Protein AF-A0A2V9TT40-F1 (afdb_monomer)

Mean predicted aligned error: 15.8 Å

Secondary structure (DSSP, 8-state):
-------------------HHHHHHHHHHHHHIIIIIHHHHHHHHHHTTS-HHHHHHHHHHHHHHHHHHHHHS-TT--SSHHHHHHHHHHHHHHHHHHHHHHHHHHHHHHHHHHH-HHHHHSTT-------------PPPP-PPP-----

pLDDT: mean 71.97, std 19.35, range [32.91, 97.12]

Solvent-accessible surface area (backbone atoms only — not comparable to full-atom values): 9417 Å² total; per-residue (Å²): 141,82,86,79,78,82,72,77,74,78,74,71,75,79,79,72,80,65,54,73,71,52,48,53,52,51,53,52,51,51,53,48,39,62,72,56,49,47,58,51,38,51,48,50,16,57,75,54,72,60,34,59,70,43,40,49,49,40,41,54,56,51,48,54,51,49,54,53,52,56,70,66,55,63,90,84,71,78,82,57,69,65,67,54,47,51,53,52,48,53,48,51,54,52,50,50,52,40,52,53,45,51,50,49,41,51,54,52,49,52,53,50,42,72,76,35,59,63,66,71,63,53,82,76,61,73,80,77,77,79,78,78,77,88,72,76,82,78,77,86,76,90,79,81,90,82,81,89,79,134

Sequence (150 aa):
MNLQQQGGRLHRVTFWRGDKAQKAKMTAALRRNLQFAVPDLIHDAQASGGSISTTFKLYKDLTVVCESLDSLLPPGSREGKTELTALSNDLSDMNRLREELSSYIQQTAASMESKNAQLVSSAGRSPKRVIVDDNIPEKPSPRKRRPSNQ

Nearest PDB structures (foldseek):
  4ovv-assembly1_B  TM=3.327E-01  e=7.289E-01  Homo sapiens
  6nct-assembly1_B  TM=3.480E-01  e=1.858E+00  Homo sapiens
  3j96-assembly1_M  TM=3.778E-01  e=6.346E+00  Rattus norvegicus
  6b87-assembly3_C  TM=3.924E-01  e=8.018E+00  synthetic construct

Radius of gyration: 30.85 Å; Cα contacts (8 Å, |Δi|>4): 49; chains: 1; bounding box: 71×57×90 Å

Structure (mmCIF, N/CA/C/O backbone):
data_AF-A0A2V9TT40-F1
#
_entry.id   AF-A0A2V9TT40-F1
#
loop_
_atom_site.group_PDB
_atom_site.id
_atom_site.type_symbol
_atom_site.label_atom_id
_atom_site.label_alt_id
_atom_site.label_comp_id
_atom_site.label_asym_id
_atom_site.label_entity_id
_atom_site.label_seq_id
_atom_site.pdbx_PDB_ins_code
_atom_site.Cartn_x
_atom_site.Cartn_y
_atom_site.Cartn_z
_atom_site.occupancy
_atom_site.B_iso_or_equiv
_atom_site.auth_seq_id
_atom_site.auth_comp_id
_atom_site.auth_asym_id
_atom_site.auth_atom_id
_atom_site.pdbx_PDB_model_num
ATOM 1 N N . MET A 1 1 ? 14.373 -34.994 28.438 1.00 38.06 1 MET A N 1
ATOM 2 C CA . MET A 1 1 ? 14.335 -33.521 28.319 1.00 38.06 1 MET A CA 1
ATOM 3 C C . MET A 1 1 ? 15.495 -33.073 27.447 1.00 38.06 1 MET A C 1
ATOM 5 O O . MET A 1 1 ? 16.624 -33.268 27.867 1.00 38.06 1 MET A O 1
ATOM 9 N N . ASN A 1 2 ? 15.240 -32.504 26.269 1.00 32.91 2 ASN A N 1
ATOM 10 C CA . ASN A 1 2 ? 16.027 -31.378 25.754 1.00 32.91 2 ASN A CA 1
ATOM 11 C C . ASN A 1 2 ? 15.241 -30.724 24.608 1.00 32.91 2 ASN A C 1
ATOM 13 O O . ASN A 1 2 ? 15.167 -31.252 23.501 1.00 32.91 2 ASN A O 1
ATOM 17 N N . LEU A 1 3 ? 14.563 -29.626 24.936 1.00 39.72 3 LEU A N 1
ATOM 18 C CA . LEU A 1 3 ? 13.798 -28.806 24.008 1.00 39.72 3 LEU A CA 1
ATOM 19 C C . LEU A 1 3 ? 14.792 -27.824 23.377 1.00 39.72 3 LEU A C 1
ATOM 21 O O . LEU A 1 3 ? 15.053 -26.753 23.926 1.00 39.72 3 LEU A O 1
ATOM 25 N N . GLN A 1 4 ? 15.419 -28.219 22.269 1.00 42.78 4 GLN A N 1
ATOM 26 C CA . GLN A 1 4 ? 16.329 -27.325 21.565 1.00 42.78 4 GLN A CA 1
ATOM 27 C C . GLN A 1 4 ? 15.500 -26.296 20.796 1.00 42.78 4 GLN A C 1
ATOM 29 O O . GLN A 1 4 ? 14.748 -26.612 19.874 1.00 42.78 4 GLN A O 1
ATOM 34 N N . GLN A 1 5 ? 15.605 -25.063 21.277 1.00 43.03 5 GLN A N 1
ATOM 35 C CA . GLN A 1 5 ? 14.887 -23.890 20.819 1.00 43.03 5 GLN A CA 1
ATOM 36 C C . GLN A 1 5 ? 15.049 -23.685 19.310 1.00 43.03 5 GLN A C 1
ATOM 38 O O . GLN A 1 5 ? 16.102 -23.260 18.836 1.00 43.03 5 GLN A O 1
ATOM 43 N N . GLN A 1 6 ? 13.973 -23.908 18.557 1.00 39.94 6 GLN A N 1
ATOM 44 C CA . GLN A 1 6 ? 13.796 -23.282 17.250 1.00 39.94 6 GLN A CA 1
ATOM 45 C C . GLN A 1 6 ? 13.418 -21.817 17.484 1.00 39.94 6 GLN A C 1
ATOM 47 O O . GLN A 1 6 ? 12.269 -21.410 17.344 1.00 39.94 6 GLN A O 1
ATOM 52 N N . GLY A 1 7 ? 14.410 -21.021 17.889 1.00 36.00 7 GLY A N 1
ATOM 53 C CA . GLY A 1 7 ? 14.343 -19.575 17.755 1.00 36.00 7 GLY A CA 1
ATOM 54 C C . GLY A 1 7 ? 14.267 -19.268 16.267 1.00 36.00 7 GLY A C 1
ATOM 55 O O . GLY A 1 7 ? 15.222 -19.523 15.531 1.00 36.00 7 GLY A O 1
ATOM 56 N N . GLY A 1 8 ? 13.099 -18.806 15.820 1.00 38.53 8 GLY A N 1
ATOM 57 C CA . GLY A 1 8 ? 12.849 -18.434 14.438 1.00 38.53 8 GLY A CA 1
ATOM 58 C C . GLY A 1 8 ? 13.904 -17.441 13.976 1.00 38.53 8 GLY A C 1
ATOM 59 O O . GLY A 1 8 ? 13.872 -16.268 14.342 1.00 38.53 8 GLY A O 1
ATOM 60 N N . ARG A 1 9 ? 14.847 -17.915 13.155 1.00 41.94 9 ARG A N 1
ATOM 61 C CA . ARG A 1 9 ? 15.622 -17.033 12.294 1.00 41.94 9 ARG A CA 1
ATOM 62 C C . ARG A 1 9 ? 14.596 -16.315 11.434 1.00 41.94 9 ARG A C 1
ATOM 64 O O . ARG A 1 9 ? 14.041 -16.906 10.511 1.00 41.94 9 ARG A O 1
ATOM 71 N N . LEU A 1 10 ? 14.317 -15.057 11.768 1.00 43.47 10 LEU A N 1
ATOM 72 C CA . LEU A 1 10 ? 13.768 -14.119 10.808 1.00 43.47 10 LEU A CA 1
ATOM 73 C C . LEU A 1 10 ? 14.758 -14.140 9.648 1.00 43.47 10 LEU A C 1
ATOM 75 O O . LEU A 1 10 ? 15.840 -13.560 9.734 1.00 43.47 10 LEU A O 1
ATOM 79 N N . HIS A 1 11 ? 14.429 -14.891 8.598 1.00 44.44 11 HIS A N 1
ATOM 80 C CA . HIS A 1 11 ? 15.090 -14.768 7.316 1.00 44.44 11 HIS A CA 1
ATOM 81 C C . HIS A 1 11 ? 14.739 -13.367 6.818 1.00 44.44 11 HIS A C 1
ATOM 83 O O . HIS A 1 11 ? 13.815 -13.190 6.033 1.00 44.44 11 HIS A O 1
ATOM 89 N N . ARG A 1 12 ? 15.443 -12.347 7.323 1.00 47.31 12 ARG A N 1
ATOM 90 C CA . ARG A 1 12 ? 15.605 -11.094 6.603 1.00 47.31 12 ARG A CA 1
ATOM 91 C C . ARG A 1 12 ? 16.282 -11.538 5.323 1.00 47.31 12 ARG A C 1
ATOM 93 O O . ARG A 1 12 ? 17.461 -11.884 5.361 1.00 47.31 12 ARG A O 1
ATOM 100 N N . VAL A 1 13 ? 15.483 -11.725 4.275 1.00 45.97 13 VAL A N 1
ATOM 101 C CA . VAL A 1 13 ? 15.935 -12.341 3.038 1.00 45.97 13 VAL A CA 1
ATOM 102 C C . VAL A 1 13 ? 17.119 -11.522 2.575 1.00 45.97 13 VAL A C 1
ATOM 104 O O . VAL A 1 13 ? 17.012 -10.357 2.201 1.00 45.97 13 VAL A O 1
ATOM 107 N N . THR A 1 14 ? 18.288 -12.124 2.689 1.00 45.81 14 THR A N 1
ATOM 108 C CA . THR A 1 14 ? 19.526 -11.576 2.197 1.00 45.81 14 THR A CA 1
ATOM 109 C C . THR A 1 14 ? 19.499 -11.785 0.686 1.00 45.81 14 THR A C 1
ATOM 111 O O . THR A 1 14 ? 20.113 -12.713 0.166 1.00 45.81 14 THR A O 1
ATOM 114 N N . PHE A 1 15 ? 18.722 -10.946 -0.017 1.00 49.44 15 PHE A N 1
ATOM 115 C CA . PHE A 1 15 ? 18.648 -10.843 -1.480 1.00 49.44 15 PHE A CA 1
ATOM 116 C C . PHE A 1 15 ? 19.982 -10.305 -2.031 1.00 49.44 15 PHE A C 1
ATOM 118 O O . PHE A 1 15 ? 20.048 -9.272 -2.694 1.00 49.44 15 PHE A O 1
ATOM 125 N N . TRP A 1 16 ? 21.097 -10.956 -1.709 1.00 46.22 16 TRP A N 1
ATOM 126 C CA . TRP A 1 16 ? 22.394 -10.536 -2.203 1.00 46.22 16 TRP A CA 1
ATOM 127 C C . TRP A 1 16 ? 22.465 -10.820 -3.699 1.00 46.22 16 TRP A C 1
ATOM 129 O O . TRP A 1 16 ? 22.484 -11.969 -4.129 1.00 46.22 16 TRP A O 1
ATOM 139 N N . ARG A 1 17 ? 22.561 -9.735 -4.471 1.00 53.25 17 ARG A N 1
ATOM 140 C CA . ARG A 1 17 ? 23.209 -9.688 -5.786 1.00 53.25 17 ARG A CA 1
ATOM 141 C C . ARG A 1 17 ? 22.677 -10.735 -6.777 1.00 53.25 17 ARG A C 1
ATOM 143 O O . ARG A 1 17 ? 23.431 -11.550 -7.297 1.00 53.25 17 ARG A O 1
ATOM 150 N N . GLY A 1 18 ? 21.378 -10.678 -7.063 1.00 55.34 18 GLY A N 1
ATOM 151 C CA . GLY A 1 18 ? 20.801 -11.437 -8.171 1.00 55.34 18 GLY A CA 1
ATOM 152 C C . GLY A 1 18 ? 21.432 -11.035 -9.508 1.00 55.34 18 GLY A C 1
ATOM 153 O O . GLY A 1 18 ? 21.596 -9.842 -9.787 1.00 55.34 18 GLY A O 1
ATOM 154 N N . ASP A 1 19 ? 21.778 -12.031 -10.324 1.00 65.00 19 ASP A N 1
ATOM 155 C CA . ASP A 1 19 ? 22.213 -11.845 -11.711 1.00 65.00 19 ASP A CA 1
ATOM 156 C C . ASP A 1 19 ? 21.157 -11.053 -12.521 1.00 65.00 19 ASP A C 1
ATOM 158 O O . ASP A 1 19 ? 19.987 -10.963 -12.130 1.00 65.00 19 ASP A O 1
ATOM 162 N N . LYS A 1 20 ? 21.542 -10.466 -13.664 1.00 72.25 20 LYS A N 1
ATOM 163 C CA . LYS A 1 20 ? 20.663 -9.632 -14.510 1.00 72.25 20 LYS A CA 1
ATOM 164 C C . LYS A 1 20 ? 19.319 -10.309 -14.807 1.00 72.25 20 LYS A C 1
ATOM 166 O O . LYS A 1 20 ? 18.284 -9.644 -14.783 1.00 72.25 20 LYS A O 1
ATOM 171 N N . ALA A 1 21 ? 19.317 -11.628 -15.014 1.00 77.19 21 ALA A N 1
ATOM 172 C CA . ALA A 1 21 ? 18.101 -12.407 -15.246 1.00 77.19 21 ALA A CA 1
ATOM 173 C C . ALA A 1 21 ? 17.156 -12.439 -14.029 1.00 77.19 21 ALA A C 1
ATOM 175 O O . ALA A 1 21 ? 15.935 -12.383 -14.187 1.00 77.19 21 ALA A O 1
ATOM 176 N N . GLN A 1 22 ? 17.696 -12.502 -12.810 1.00 76.75 22 GLN A N 1
ATOM 177 C CA . GLN A 1 22 ? 16.905 -12.455 -11.581 1.00 76.75 22 GLN A CA 1
ATOM 178 C C . GLN A 1 22 ? 16.312 -11.062 -11.363 1.00 76.75 22 GLN A C 1
ATOM 180 O O . GLN A 1 22 ? 15.121 -10.957 -11.073 1.00 76.75 22 GLN A O 1
ATOM 185 N N . LYS A 1 23 ? 17.099 -9.999 -11.585 1.00 74.44 23 LYS A N 1
ATOM 186 C CA . LYS A 1 23 ? 16.593 -8.618 -11.527 1.00 74.44 23 LYS A CA 1
ATOM 187 C C . LYS A 1 23 ? 15.455 -8.392 -12.519 1.00 74.44 23 LYS A C 1
ATOM 189 O O . LYS A 1 23 ? 14.410 -7.900 -12.120 1.00 74.44 23 LYS A O 1
ATOM 194 N N . ALA A 1 24 ? 15.600 -8.843 -13.767 1.00 78.81 24 ALA A N 1
ATOM 195 C CA . ALA A 1 24 ? 14.546 -8.727 -14.776 1.00 78.81 24 ALA A CA 1
ATOM 196 C C . ALA A 1 24 ? 13.245 -9.442 -14.363 1.00 78.81 24 ALA A C 1
ATOM 198 O O . ALA A 1 24 ? 12.156 -8.886 -14.515 1.00 78.81 24 ALA A O 1
ATOM 199 N N . LYS A 1 25 ? 13.347 -10.649 -13.784 1.00 81.00 25 LYS A N 1
ATOM 200 C CA . LYS A 1 25 ? 12.188 -11.376 -13.240 1.00 81.00 25 LYS A CA 1
ATOM 201 C C . LYS A 1 25 ? 11.528 -10.621 -12.083 1.00 81.00 25 LYS A C 1
ATOM 203 O O . LYS A 1 25 ? 10.304 -10.517 -12.059 1.00 81.00 25 LYS A O 1
ATOM 208 N N . MET A 1 26 ? 12.319 -10.072 -11.159 1.00 78.38 26 MET A N 1
ATOM 209 C CA . MET A 1 26 ? 11.810 -9.281 -10.033 1.00 78.38 26 MET A CA 1
ATOM 210 C C . MET A 1 26 ? 11.126 -7.997 -10.512 1.00 78.38 26 MET A C 1
ATOM 212 O O . MET A 1 26 ? 10.011 -7.720 -10.087 1.00 78.38 26 MET A O 1
ATOM 216 N N . THR A 1 27 ? 11.719 -7.267 -11.459 1.00 80.50 27 THR A N 1
ATOM 217 C CA . THR A 1 27 ? 11.108 -6.073 -12.062 1.00 80.50 27 THR A CA 1
ATOM 218 C C . THR A 1 27 ? 9.791 -6.405 -12.766 1.00 80.50 27 THR A C 1
ATOM 220 O O . THR A 1 27 ? 8.812 -5.677 -12.612 1.00 80.50 27 THR A O 1
ATOM 223 N N . ALA A 1 28 ? 9.724 -7.518 -13.502 1.00 81.44 28 ALA A N 1
ATOM 224 C CA . ALA A 1 28 ? 8.492 -7.945 -14.163 1.00 81.44 28 ALA A CA 1
ATOM 225 C C . ALA A 1 28 ? 7.385 -8.307 -13.157 1.00 81.44 28 ALA A C 1
ATOM 227 O O . ALA A 1 28 ? 6.237 -7.893 -13.336 1.00 81.44 28 ALA A O 1
ATOM 228 N N . ALA A 1 29 ? 7.727 -9.041 -12.093 1.00 78.50 29 ALA A N 1
ATOM 229 C CA . ALA A 1 29 ? 6.794 -9.396 -11.026 1.00 78.50 29 ALA A CA 1
ATOM 230 C C . ALA A 1 29 ? 6.302 -8.156 -10.265 1.00 78.50 29 ALA A C 1
ATOM 232 O O . ALA A 1 29 ? 5.102 -7.999 -10.055 1.00 78.50 29 ALA A O 1
ATOM 233 N N . LEU A 1 30 ? 7.215 -7.243 -9.930 1.00 83.50 30 LEU A N 1
ATOM 234 C CA . LEU A 1 30 ? 6.911 -5.972 -9.283 1.00 83.50 30 LEU A CA 1
ATOM 235 C C . LEU A 1 30 ? 5.947 -5.134 -10.127 1.00 83.50 30 LEU A C 1
ATOM 237 O O . LEU A 1 30 ? 4.906 -4.713 -9.629 1.00 83.50 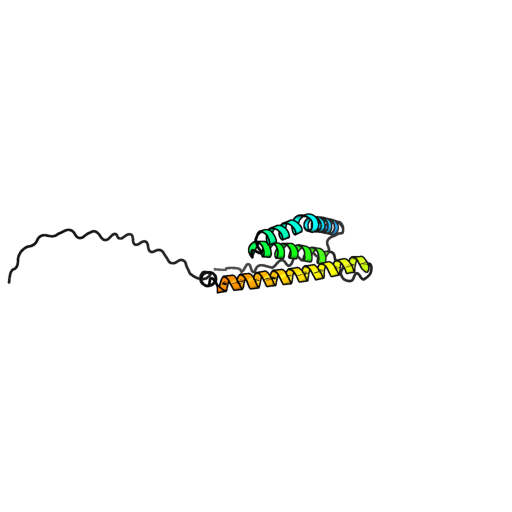30 LEU A O 1
ATOM 241 N N . ARG A 1 31 ? 6.242 -4.963 -11.423 1.00 84.00 31 ARG A N 1
ATOM 242 C CA . ARG A 1 31 ? 5.369 -4.230 -12.348 1.00 84.00 31 ARG A CA 1
ATOM 243 C C . ARG A 1 31 ? 3.973 -4.847 -12.412 1.00 84.00 31 ARG A C 1
ATOM 245 O O . ARG A 1 31 ? 2.986 -4.123 -12.365 1.00 84.00 31 ARG A O 1
ATOM 252 N N . ARG A 1 32 ? 3.884 -6.179 -12.484 1.00 83.31 32 ARG A N 1
ATOM 253 C CA . ARG A 1 32 ? 2.600 -6.893 -12.495 1.00 83.31 32 ARG A CA 1
ATOM 254 C C . ARG A 1 32 ? 1.820 -6.675 -11.198 1.00 83.31 32 ARG A C 1
ATOM 256 O O . ARG A 1 32 ? 0.624 -6.415 -11.250 1.00 83.31 32 ARG A O 1
ATOM 263 N N . ASN A 1 33 ? 2.481 -6.766 -10.048 1.00 85.50 33 ASN A N 1
ATOM 264 C CA . ASN A 1 33 ? 1.825 -6.594 -8.753 1.00 85.50 33 ASN A CA 1
ATOM 265 C C . ASN A 1 33 ? 1.330 -5.156 -8.557 1.00 85.50 33 ASN A C 1
ATOM 267 O O . ASN A 1 33 ? 0.197 -4.969 -8.127 1.00 85.50 33 ASN A O 1
ATOM 271 N N . LEU A 1 34 ? 2.128 -4.156 -8.937 1.00 85.81 34 LEU A N 1
ATOM 272 C CA . LEU A 1 34 ? 1.717 -2.750 -8.901 1.00 85.81 34 LEU A CA 1
ATOM 273 C C . LEU A 1 34 ? 0.535 -2.465 -9.835 1.00 85.81 34 LEU A C 1
ATOM 275 O O . LEU A 1 34 ? -0.354 -1.704 -9.475 1.00 85.81 34 LEU A O 1
ATOM 279 N N . GLN A 1 35 ? 0.511 -3.082 -11.018 1.00 85.62 35 GLN A N 1
ATOM 280 C CA . GLN A 1 35 ? -0.533 -2.836 -12.013 1.00 85.62 35 GLN A CA 1
ATOM 281 C C . GLN A 1 35 ? -1.859 -3.534 -11.691 1.00 85.62 35 GLN A C 1
ATOM 283 O O . GLN A 1 35 ? -2.912 -2.978 -11.984 1.00 85.62 35 GLN A O 1
ATOM 288 N N . PHE A 1 36 ? -1.812 -4.748 -11.137 1.00 84.88 36 PHE A N 1
ATOM 289 C CA . PHE A 1 36 ? -3.004 -5.590 -11.004 1.00 84.88 36 PHE A CA 1
ATOM 290 C C . PHE A 1 36 ? -3.354 -5.937 -9.558 1.00 84.88 36 PHE A C 1
ATOM 292 O O . PHE A 1 36 ? -4.523 -5.950 -9.218 1.00 84.88 36 PHE A O 1
ATOM 299 N N . ALA A 1 37 ? -2.374 -6.201 -8.690 1.00 86.81 37 ALA A N 1
ATOM 300 C CA . ALA A 1 37 ? -2.660 -6.684 -7.337 1.00 86.81 37 ALA A CA 1
ATOM 301 C C . ALA A 1 37 ? -2.903 -5.547 -6.333 1.00 86.81 37 ALA A C 1
ATOM 303 O O . ALA A 1 37 ? -3.811 -5.627 -5.513 1.00 86.81 37 ALA A O 1
ATOM 304 N N . VAL A 1 38 ? -2.096 -4.482 -6.379 1.00 87.94 38 VAL A N 1
ATOM 305 C CA . VAL A 1 38 ? -2.220 -3.353 -5.441 1.00 87.94 38 VAL A CA 1
ATOM 306 C C . VAL A 1 38 ? -3.564 -2.624 -5.573 1.00 87.94 38 VAL A C 1
ATOM 308 O O . VAL A 1 38 ? -4.170 -2.367 -4.533 1.00 87.94 38 VAL A O 1
ATOM 311 N N . PRO A 1 39 ? -4.082 -2.325 -6.782 1.00 91.94 39 PRO A N 1
ATOM 312 C CA . PRO A 1 39 ? -5.398 -1.702 -6.922 1.00 91.94 39 PRO A CA 1
ATOM 313 C C . PRO A 1 39 ? -6.522 -2.535 -6.297 1.00 91.94 39 PRO A C 1
ATOM 315 O O . PRO A 1 39 ? -7.356 -1.980 -5.586 1.00 91.94 39 PRO A O 1
ATOM 318 N N . 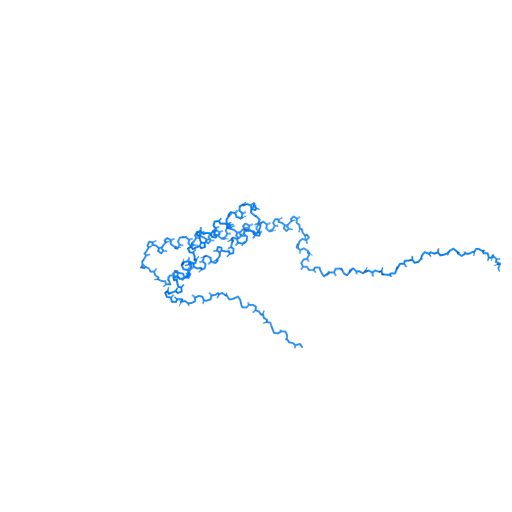ASP A 1 40 ? -6.493 -3.857 -6.486 1.00 91.12 40 ASP A N 1
ATOM 319 C CA . ASP A 1 40 ? -7.471 -4.776 -5.894 1.00 91.12 40 ASP A CA 1
ATOM 320 C C . ASP A 1 40 ? -7.379 -4.781 -4.361 1.00 91.12 40 ASP A C 1
ATOM 322 O O . ASP A 1 40 ? -8.393 -4.692 -3.677 1.00 91.12 40 ASP A O 1
ATOM 326 N N . LEU A 1 41 ? -6.167 -4.794 -3.795 1.00 90.06 41 LEU A N 1
ATOM 327 C CA . LEU A 1 41 ? -5.972 -4.725 -2.340 1.00 90.06 41 LEU A CA 1
ATOM 328 C C . LEU A 1 41 ? -6.452 -3.395 -1.741 1.00 90.06 41 LEU A C 1
ATOM 330 O O . LEU A 1 41 ? -6.991 -3.376 -0.632 1.00 90.06 41 LEU A O 1
ATOM 334 N N . ILE A 1 42 ? -6.257 -2.283 -2.457 1.00 91.00 42 ILE A N 1
ATOM 335 C CA . ILE A 1 42 ? -6.789 -0.972 -2.063 1.00 91.00 42 ILE A CA 1
ATOM 336 C C . ILE A 1 42 ? -8.317 -1.000 -2.118 1.00 91.00 42 ILE A C 1
ATOM 338 O O . ILE A 1 42 ? -8.964 -0.554 -1.169 1.00 91.00 42 ILE A 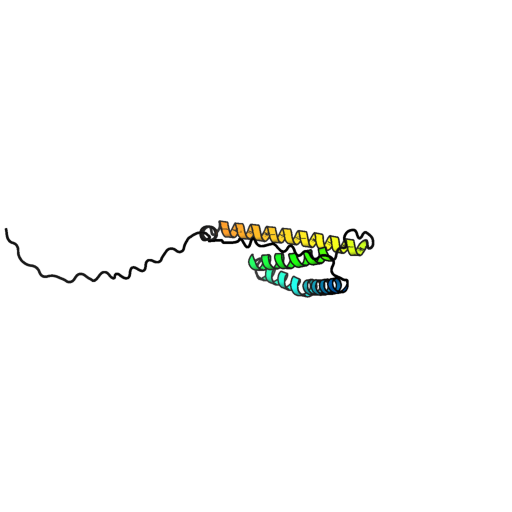O 1
ATOM 342 N N . HIS A 1 43 ? -8.890 -1.551 -3.189 1.00 93.88 43 HIS A N 1
ATOM 343 C CA . HIS A 1 43 ? -10.333 -1.701 -3.332 1.00 93.88 43 HIS A CA 1
ATOM 344 C C . HIS A 1 43 ? -10.923 -2.552 -2.202 1.00 93.88 43 HIS A C 1
ATOM 346 O O . HIS A 1 43 ? -11.877 -2.121 -1.563 1.00 93.88 43 HIS A O 1
ATOM 352 N N . ASP A 1 44 ? -10.316 -3.695 -1.880 1.00 91.75 44 ASP A N 1
ATOM 353 C CA . ASP A 1 44 ? -10.725 -4.564 -0.773 1.00 91.75 44 ASP A CA 1
ATOM 354 C C . ASP A 1 44 ? -10.683 -3.826 0.575 1.00 91.75 44 ASP A C 1
ATOM 356 O O . ASP A 1 44 ? -11.620 -3.908 1.377 1.00 91.75 44 ASP A O 1
ATOM 360 N N . ALA A 1 45 ? -9.610 -3.071 0.838 1.00 91.69 45 ALA A N 1
ATOM 361 C CA . ALA A 1 45 ? -9.483 -2.276 2.057 1.00 91.69 45 ALA A CA 1
ATOM 362 C C . ALA A 1 45 ? -10.593 -1.214 2.151 1.00 91.69 45 ALA A C 1
ATOM 364 O O . ALA A 1 45 ? -11.239 -1.093 3.196 1.00 91.69 45 ALA A O 1
ATOM 365 N N . GLN A 1 46 ? -10.885 -0.516 1.053 1.00 92.25 46 GLN A N 1
ATOM 366 C CA . GLN A 1 46 ? -11.949 0.488 0.983 1.00 92.25 46 GLN A CA 1
ATOM 367 C C . GLN A 1 46 ? -13.349 -0.129 1.112 1.00 92.25 46 GLN A C 1
ATOM 369 O O . GLN A 1 46 ? -14.145 0.329 1.930 1.00 92.25 46 GLN A O 1
ATOM 374 N N . ALA A 1 47 ? -13.637 -1.198 0.368 1.00 94.50 47 ALA A N 1
ATOM 375 C CA . ALA A 1 47 ? -14.918 -1.904 0.384 1.00 94.50 47 ALA A CA 1
ATOM 376 C C . ALA A 1 47 ? -15.224 -2.522 1.757 1.00 94.50 47 ALA A C 1
ATOM 378 O O . ALA A 1 47 ? -16.378 -2.595 2.170 1.00 94.50 47 ALA A O 1
ATOM 379 N N . SER A 1 48 ? -14.186 -2.915 2.500 1.00 92.81 48 SER A N 1
ATOM 380 C CA . SER A 1 48 ? -14.312 -3.415 3.873 1.00 92.81 48 SER A CA 1
ATOM 381 C C . SER A 1 48 ? -14.474 -2.324 4.941 1.00 92.81 48 SER A C 1
ATOM 383 O O . SER A 1 48 ? -14.491 -2.645 6.130 1.00 92.81 48 SER A O 1
ATOM 385 N N . GLY A 1 49 ? -14.538 -1.046 4.549 1.00 90.62 49 GLY A N 1
ATOM 386 C CA . GLY A 1 49 ? -14.629 0.081 5.478 1.00 90.62 49 GLY A CA 1
ATOM 387 C C . GLY A 1 49 ? -13.379 0.266 6.344 1.00 90.62 49 GLY A C 1
ATOM 388 O O . GLY A 1 49 ? -13.493 0.725 7.478 1.00 90.62 49 GLY A O 1
ATOM 389 N N . GLY A 1 50 ? -12.201 -0.126 5.845 1.00 87.06 50 GLY A N 1
ATOM 390 C CA . GLY A 1 50 ? -10.958 -0.074 6.616 1.00 87.06 50 GLY A CA 1
ATOM 391 C C . GLY A 1 50 ? -10.851 -1.173 7.676 1.00 87.06 50 GLY A C 1
ATOM 392 O O . GLY A 1 50 ? -10.268 -0.969 8.735 1.00 87.06 50 GLY A O 1
ATOM 393 N N . SER A 1 51 ? -11.402 -2.366 7.431 1.00 93.62 51 SER A N 1
ATOM 394 C CA . SER A 1 51 ? -11.205 -3.494 8.350 1.00 93.62 51 SER A CA 1
ATOM 395 C C . SER A 1 51 ? -9.715 -3.707 8.652 1.00 93.62 51 SER A C 1
ATOM 397 O O . SER A 1 51 ? -8.863 -3.642 7.761 1.00 93.62 51 SER A O 1
ATOM 399 N N . ILE A 1 52 ? -9.382 -4.000 9.914 1.00 93.69 52 ILE A N 1
ATOM 400 C CA . ILE A 1 52 ? -7.995 -4.256 10.333 1.00 93.69 52 ILE A CA 1
ATOM 401 C C . ILE A 1 52 ? -7.367 -5.361 9.476 1.00 93.69 52 ILE A C 1
ATOM 403 O O . ILE A 1 52 ? -6.208 -5.258 9.087 1.00 93.69 52 ILE A O 1
ATOM 407 N N . SER A 1 53 ? -8.127 -6.410 9.149 1.00 94.00 53 SER A N 1
ATOM 408 C CA . SER A 1 53 ? -7.595 -7.568 8.424 1.00 94.00 53 SER A CA 1
ATOM 409 C C . SER A 1 53 ? -7.218 -7.243 6.977 1.00 94.00 53 SER A C 1
ATOM 411 O O . SER A 1 53 ? -6.155 -7.664 6.521 1.00 94.00 53 SER A O 1
ATOM 413 N N . THR A 1 54 ? -8.072 -6.522 6.250 1.00 94.12 54 THR A N 1
ATOM 414 C CA . THR A 1 54 ? -7.820 -6.115 4.856 1.00 94.12 54 THR A CA 1
ATOM 415 C C . THR A 1 54 ? -6.739 -5.042 4.796 1.00 94.12 54 THR A C 1
ATOM 417 O O . THR A 1 54 ? -5.832 -5.128 3.971 1.00 94.12 54 THR A O 1
ATOM 420 N N . THR A 1 55 ? -6.752 -4.102 5.743 1.00 93.44 55 THR A N 1
ATOM 421 C CA . THR A 1 55 ? -5.733 -3.051 5.853 1.00 93.44 55 THR A CA 1
ATOM 422 C C . THR A 1 55 ? -4.358 -3.630 6.197 1.00 93.44 55 THR A C 1
ATOM 424 O O . THR A 1 55 ? -3.351 -3.236 5.610 1.00 93.44 55 THR A O 1
ATOM 427 N N . PHE A 1 56 ? -4.296 -4.630 7.084 1.00 95.50 56 PHE A N 1
ATOM 428 C CA . PHE A 1 56 ? -3.059 -5.354 7.390 1.00 95.50 56 PHE A CA 1
ATOM 429 C C . PHE A 1 56 ? -2.526 -6.140 6.190 1.00 95.50 56 PHE A C 1
ATOM 431 O O . PHE A 1 56 ? -1.315 -6.166 5.963 1.00 95.50 56 PHE A O 1
ATOM 438 N N . LYS A 1 57 ? -3.413 -6.755 5.400 1.00 94.50 57 LYS A N 1
ATOM 439 C CA . LYS A 1 57 ? -3.027 -7.435 4.159 1.00 94.50 57 LYS A CA 1
ATOM 440 C C . LYS A 1 57 ? -2.376 -6.454 3.181 1.00 94.50 57 LYS A C 1
ATOM 442 O O . LYS A 1 57 ? -1.258 -6.707 2.742 1.00 94.50 57 LYS A O 1
ATOM 447 N N . LEU A 1 58 ? -3.009 -5.301 2.944 1.00 93.00 58 LEU A N 1
ATOM 448 C CA . LEU A 1 58 ? -2.453 -4.232 2.112 1.00 93.00 58 LEU A CA 1
ATOM 449 C C . LEU A 1 58 ? -1.084 -3.756 2.627 1.00 93.00 58 LEU A C 1
ATOM 451 O O . LEU A 1 58 ? -0.132 -3.687 1.854 1.00 93.00 58 LEU A O 1
ATOM 455 N N . TYR A 1 59 ? -0.949 -3.496 3.932 1.00 94.25 59 TYR A N 1
ATOM 456 C CA . TYR A 1 59 ? 0.329 -3.123 4.555 1.00 94.25 59 TYR A CA 1
ATOM 457 C C . TYR A 1 59 ? 1.436 -4.162 4.296 1.00 94.25 59 TYR A C 1
ATOM 459 O O . TYR A 1 59 ? 2.570 -3.817 3.943 1.00 94.25 59 TYR A O 1
ATOM 467 N N . LYS A 1 60 ? 1.119 -5.448 4.466 1.00 92.62 60 LYS A N 1
ATOM 468 C CA . LYS A 1 60 ? 2.073 -6.546 4.293 1.00 92.62 60 LYS A CA 1
ATOM 469 C C . LYS A 1 60 ? 2.481 -6.725 2.833 1.00 92.62 60 LYS A C 1
ATOM 471 O O . LYS A 1 60 ? 3.667 -6.882 2.559 1.00 92.62 60 LYS A O 1
ATOM 476 N N . ASP A 1 61 ? 1.542 -6.636 1.903 1.00 90.75 61 ASP A N 1
ATOM 477 C CA . ASP A 1 61 ? 1.848 -6.771 0.480 1.00 90.75 61 ASP A CA 1
ATOM 478 C C . ASP A 1 61 ? 2.643 -5.557 -0.040 1.00 90.75 61 ASP A C 1
ATOM 480 O O . ASP A 1 61 ? 3.625 -5.729 -0.766 1.00 90.75 61 ASP A O 1
ATOM 484 N N . LEU A 1 62 ? 2.335 -4.338 0.429 1.00 89.94 62 LEU A N 1
ATOM 485 C CA . LEU A 1 62 ? 3.151 -3.144 0.158 1.00 89.94 62 LEU A CA 1
ATOM 486 C C . LEU A 1 62 ? 4.563 -3.246 0.749 1.00 89.94 62 LEU A C 1
ATOM 488 O O . LEU A 1 62 ? 5.512 -2.712 0.177 1.00 89.94 62 LEU A O 1
ATOM 492 N N . THR A 1 63 ? 4.740 -3.966 1.859 1.00 89.50 63 THR A N 1
ATOM 493 C CA . THR A 1 63 ? 6.072 -4.217 2.431 1.00 89.50 63 THR A CA 1
ATOM 494 C C . THR A 1 63 ? 6.970 -4.959 1.449 1.00 89.50 63 THR A C 1
ATOM 496 O O . THR A 1 63 ? 8.100 -4.539 1.208 1.00 89.50 63 THR A O 1
ATOM 499 N N . VAL A 1 64 ? 6.444 -6.013 0.824 1.00 86.75 64 VAL A N 1
ATOM 500 C CA . VAL A 1 64 ? 7.176 -6.822 -0.161 1.00 86.75 64 VAL A CA 1
ATOM 501 C C . VAL A 1 64 ? 7.518 -6.004 -1.412 1.00 86.75 64 VAL A C 1
ATOM 503 O O . VAL A 1 64 ? 8.592 -6.167 -1.997 1.00 86.75 64 VAL A O 1
ATOM 506 N N . VAL A 1 65 ? 6.626 -5.093 -1.815 1.00 85.62 65 VAL A N 1
ATOM 507 C CA . VAL A 1 65 ? 6.859 -4.146 -2.916 1.00 85.62 65 VAL A CA 1
ATOM 508 C C . VAL A 1 65 ? 8.026 -3.208 -2.591 1.00 85.62 65 VAL A C 1
ATOM 510 O O . VAL A 1 65 ? 8.946 -3.104 -3.403 1.00 85.62 65 VAL A O 1
ATOM 513 N N . CYS A 1 66 ? 8.044 -2.588 -1.404 1.00 85.50 66 CYS A N 1
ATOM 514 C CA . CYS A 1 66 ? 9.149 -1.725 -0.968 1.00 85.50 66 CYS A CA 1
ATOM 515 C C . CYS A 1 66 ? 10.487 -2.475 -0.920 1.00 85.50 66 CYS A C 1
ATOM 517 O O . CYS A 1 66 ? 11.490 -1.968 -1.412 1.00 85.50 66 CYS A O 1
ATOM 519 N N . GLU A 1 67 ? 10.509 -3.693 -0.374 1.00 84.44 67 GLU A N 1
ATOM 520 C CA . GLU A 1 67 ? 11.723 -4.522 -0.322 1.00 84.44 67 GLU A CA 1
ATOM 521 C C . GLU A 1 67 ? 12.231 -4.883 -1.726 1.00 84.44 67 GLU A C 1
ATOM 523 O O . GLU A 1 67 ? 13.435 -4.879 -1.990 1.00 84.44 67 GLU A O 1
ATOM 528 N N . SER A 1 68 ? 11.311 -5.152 -2.656 1.00 81.69 68 SER A N 1
ATOM 529 C CA . SER A 1 68 ? 11.653 -5.427 -4.052 1.00 81.69 68 SER A CA 1
ATOM 530 C C . SER A 1 68 ? 12.253 -4.195 -4.732 1.00 81.69 68 SER A C 1
ATOM 532 O O . SER A 1 68 ? 13.264 -4.323 -5.419 1.00 81.69 68 SER A O 1
ATOM 534 N N . LEU A 1 69 ? 11.672 -3.012 -4.519 1.00 78.75 69 LEU A N 1
ATOM 535 C CA . LEU A 1 69 ? 12.189 -1.737 -5.025 1.00 78.75 69 LEU A CA 1
ATOM 536 C C . LEU A 1 69 ? 13.585 -1.426 -4.470 1.00 78.75 69 LEU A C 1
ATOM 538 O O . LEU A 1 69 ? 14.493 -1.124 -5.244 1.00 78.75 69 LEU A O 1
ATOM 542 N N . ASP A 1 70 ? 13.778 -1.582 -3.161 1.00 81.56 70 ASP A N 1
ATOM 543 C CA . ASP A 1 70 ? 15.067 -1.366 -2.495 1.00 81.56 70 ASP A CA 1
ATOM 544 C C . ASP A 1 70 ? 16.157 -2.300 -3.053 1.00 81.56 70 ASP A C 1
ATOM 546 O O . ASP A 1 70 ? 17.272 -1.873 -3.339 1.00 81.56 70 ASP A O 1
ATOM 550 N N . SER A 1 71 ? 15.810 -3.558 -3.356 1.00 77.06 71 SER A N 1
ATOM 551 C CA . SER A 1 71 ? 16.741 -4.517 -3.975 1.00 77.06 71 SER A CA 1
ATOM 552 C C . SER A 1 71 ? 17.165 -4.158 -5.411 1.00 77.06 71 SER A C 1
ATOM 554 O O . SER A 1 71 ? 18.202 -4.627 -5.904 1.00 77.06 71 SER A O 1
ATOM 556 N N . LEU A 1 72 ? 16.361 -3.347 -6.109 1.00 74.81 72 LEU A N 1
ATOM 557 C CA . LEU A 1 72 ? 16.657 -2.877 -7.462 1.00 74.81 72 LEU A CA 1
ATOM 558 C C . LEU A 1 72 ? 17.583 -1.656 -7.451 1.00 74.81 72 LEU A C 1
ATOM 560 O O . LEU A 1 72 ? 18.353 -1.497 -8.405 1.00 74.81 72 LEU A O 1
ATOM 564 N N . LEU A 1 73 ? 17.566 -0.853 -6.381 1.00 71.62 73 LEU A N 1
ATOM 565 C CA . LEU A 1 73 ? 18.443 0.304 -6.218 1.00 71.62 73 LEU A CA 1
ATOM 566 C C . LEU A 1 73 ? 19.910 -0.159 -6.091 1.00 71.62 73 LEU A C 1
ATOM 568 O O . LEU A 1 73 ? 20.255 -0.939 -5.199 1.00 71.62 73 LEU A O 1
ATOM 572 N N . PRO A 1 74 ? 20.820 0.263 -6.991 1.00 65.12 74 PRO A N 1
ATOM 573 C CA . PRO A 1 74 ? 22.220 -0.120 -6.887 1.00 65.12 74 PRO A CA 1
ATOM 574 C C . PRO A 1 74 ? 22.882 0.591 -5.696 1.00 65.12 74 PRO A C 1
ATOM 576 O O . PRO A 1 74 ? 22.715 1.806 -5.553 1.00 65.12 74 PRO A O 1
ATOM 579 N N . PRO A 1 75 ? 23.717 -0.096 -4.894 1.00 56.38 75 PRO A N 1
ATOM 580 C CA . PRO A 1 75 ? 24.505 0.574 -3.869 1.00 56.38 75 PRO A CA 1
ATOM 581 C C . PRO A 1 75 ? 25.487 1.543 -4.543 1.00 56.38 75 PRO A C 1
ATOM 583 O O . PRO A 1 75 ? 26.377 1.124 -5.280 1.00 56.38 75 PRO A O 1
ATOM 586 N N . GLY A 1 76 ? 25.305 2.845 -4.316 1.00 56.44 76 GLY A N 1
ATOM 587 C CA . GLY A 1 76 ? 26.222 3.885 -4.793 1.00 56.44 76 GLY A CA 1
ATOM 588 C C . GLY A 1 76 ? 26.081 4.301 -6.263 1.00 56.44 76 GLY A C 1
ATOM 589 O O . GLY A 1 76 ? 26.969 4.987 -6.767 1.00 56.44 76 GLY A O 1
ATOM 590 N N . SER A 1 77 ? 24.999 3.942 -6.966 1.00 51.31 77 SER A N 1
ATOM 591 C CA . SER A 1 77 ? 24.766 4.475 -8.317 1.00 51.31 77 SER A CA 1
ATOM 592 C C . SER A 1 77 ? 24.407 5.960 -8.239 1.00 51.31 77 SER A C 1
ATOM 594 O O . SER A 1 77 ? 23.343 6.351 -7.774 1.00 51.31 77 SER A O 1
ATOM 596 N N . ARG A 1 78 ? 25.345 6.802 -8.672 1.00 53.47 78 ARG A N 1
ATOM 597 C CA . ARG A 1 78 ? 25.174 8.251 -8.849 1.00 53.47 78 ARG A CA 1
ATOM 598 C C . ARG A 1 78 ? 25.035 8.628 -10.329 1.00 53.47 78 ARG A C 1
ATOM 600 O O . ARG A 1 78 ? 24.984 9.811 -10.664 1.00 53.47 78 ARG A O 1
ATOM 607 N N . GLU A 1 79 ? 24.975 7.626 -11.204 1.00 49.56 79 GLU A N 1
ATOM 608 C CA . GLU A 1 79 ? 25.022 7.763 -12.657 1.00 49.56 79 GLU A CA 1
ATOM 609 C C . GLU A 1 79 ? 23.737 7.169 -13.247 1.00 49.56 79 GLU A C 1
ATOM 611 O O . GLU A 1 79 ? 23.579 5.956 -13.361 1.00 49.56 79 GLU A O 1
ATOM 616 N N . GLY A 1 80 ? 22.777 8.066 -13.502 1.00 52.81 80 GLY A N 1
ATOM 617 C CA . GLY A 1 80 ? 21.374 7.768 -13.829 1.00 52.81 80 GLY A CA 1
ATOM 618 C C . GLY A 1 80 ? 20.391 8.657 -13.052 1.00 52.81 80 GLY A C 1
ATOM 619 O O . GLY A 1 80 ? 19.410 8.172 -12.499 1.00 52.81 80 GLY A O 1
ATOM 620 N N . LYS A 1 81 ? 20.702 9.956 -12.919 1.00 58.69 81 LYS A N 1
ATOM 621 C CA . LYS A 1 81 ? 20.152 10.860 -11.887 1.00 58.69 81 LYS A CA 1
ATOM 622 C C . LYS A 1 81 ? 18.631 11.038 -11.887 1.00 58.69 81 LYS A C 1
ATOM 624 O O . LYS A 1 81 ? 18.096 11.301 -10.826 1.00 58.69 81 LYS A O 1
ATOM 629 N N . THR A 1 82 ? 17.929 10.933 -13.012 1.00 63.16 82 THR A N 1
ATOM 630 C CA . THR A 1 82 ? 16.491 11.266 -13.032 1.00 63.16 82 THR A CA 1
ATOM 631 C C . THR A 1 82 ? 15.618 10.067 -12.675 1.00 63.16 82 THR A C 1
ATOM 633 O O . THR A 1 82 ? 14.791 10.161 -11.774 1.00 63.16 82 THR A O 1
ATOM 636 N N . GLU A 1 83 ? 15.830 8.923 -13.329 1.00 65.31 83 GLU A N 1
ATOM 637 C CA . GLU A 1 83 ? 15.029 7.712 -13.097 1.00 65.31 83 GLU A CA 1
ATOM 638 C C . GLU A 1 83 ? 15.318 7.091 -11.728 1.00 65.31 83 GLU A C 1
ATOM 640 O O . GLU A 1 83 ? 14.398 6.662 -11.036 1.00 65.31 83 GLU A O 1
ATOM 645 N N . LEU A 1 84 ? 16.583 7.106 -11.291 1.00 69.00 84 LEU A N 1
ATOM 646 C CA . LEU A 1 84 ? 16.950 6.615 -9.965 1.00 69.00 84 LEU A CA 1
ATOM 647 C C . LEU A 1 84 ? 16.375 7.501 -8.852 1.00 69.00 84 LEU A C 1
ATOM 649 O O . LEU A 1 84 ? 15.942 6.990 -7.822 1.00 69.00 84 LEU A O 1
ATOM 653 N N . THR A 1 85 ? 16.337 8.821 -9.059 1.00 72.69 85 THR A N 1
ATOM 654 C CA . THR A 1 85 ? 15.706 9.749 -8.112 1.00 72.69 85 THR A CA 1
ATOM 655 C C . THR A 1 85 ? 14.192 9.581 -8.085 1.00 72.69 85 THR A C 1
ATOM 657 O O . THR A 1 85 ? 13.634 9.550 -6.994 1.00 72.69 85 THR A O 1
ATOM 660 N N . ALA A 1 86 ? 13.531 9.410 -9.235 1.00 76.38 86 ALA A N 1
ATOM 661 C CA . ALA A 1 86 ? 12.099 9.113 -9.276 1.00 76.38 86 ALA A CA 1
ATOM 662 C C . ALA A 1 86 ? 11.779 7.828 -8.496 1.00 76.38 86 ALA A C 1
ATOM 664 O O . ALA A 1 86 ? 10.950 7.852 -7.595 1.00 76.38 86 ALA A O 1
ATOM 665 N N . LEU A 1 87 ? 12.538 6.754 -8.731 1.00 75.56 87 LEU A N 1
ATOM 666 C CA . LEU A 1 87 ? 12.369 5.488 -8.018 1.00 75.56 87 LEU A CA 1
ATOM 667 C C . LEU A 1 87 ? 12.622 5.613 -6.505 1.00 75.56 87 LEU A C 1
ATOM 669 O O . LEU A 1 87 ? 11.936 4.989 -5.698 1.00 75.56 87 LEU A O 1
ATOM 673 N N . SER A 1 88 ? 13.609 6.422 -6.110 1.00 78.19 88 SER A N 1
ATOM 674 C CA . SER A 1 88 ? 13.896 6.711 -4.701 1.00 78.19 88 SER A CA 1
ATOM 675 C C . SER A 1 88 ? 12.778 7.518 -4.034 1.00 78.19 88 SER A C 1
ATOM 677 O O . SER A 1 88 ? 12.496 7.304 -2.852 1.00 78.19 88 SER A O 1
ATOM 679 N N . ASN A 1 89 ? 12.155 8.445 -4.764 1.00 82.56 89 ASN A N 1
ATOM 680 C CA . ASN A 1 89 ? 11.006 9.208 -4.281 1.00 82.56 89 ASN A CA 1
ATOM 681 C C . ASN A 1 89 ? 9.790 8.290 -4.126 1.00 82.56 89 ASN A C 1
ATOM 683 O O . ASN A 1 89 ? 9.211 8.255 -3.045 1.00 82.56 89 ASN A O 1
ATOM 687 N N . ASP A 1 90 ? 9.498 7.461 -5.132 1.00 82.75 90 ASP A N 1
ATOM 688 C CA . ASP A 1 90 ? 8.410 6.480 -5.081 1.00 82.75 90 ASP A CA 1
ATOM 689 C C . ASP A 1 90 ? 8.570 5.533 -3.882 1.00 82.75 90 ASP A C 1
ATOM 691 O O . ASP A 1 90 ? 7.621 5.282 -3.140 1.00 82.75 90 ASP A O 1
ATOM 695 N N . LEU A 1 91 ? 9.789 5.036 -3.636 1.00 85.00 91 LEU A N 1
ATOM 696 C CA . LEU A 1 91 ? 10.080 4.203 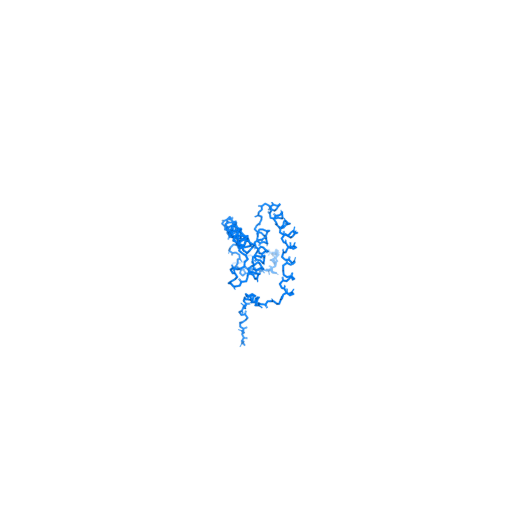-2.467 1.00 85.00 91 LEU A CA 1
ATOM 697 C C . LEU A 1 91 ? 9.839 4.955 -1.148 1.00 85.00 91 LEU A C 1
ATOM 699 O O . LEU A 1 91 ? 9.319 4.376 -0.192 1.00 85.00 91 LEU A O 1
ATOM 703 N N . SER A 1 92 ? 10.201 6.237 -1.086 1.00 86.19 92 SER A N 1
ATOM 704 C CA . SER A 1 92 ? 9.982 7.078 0.097 1.00 86.19 92 SER A CA 1
ATOM 705 C C . SER A 1 92 ? 8.490 7.299 0.362 1.00 86.19 92 SER A C 1
ATOM 707 O O . SER A 1 92 ? 8.041 7.138 1.498 1.00 86.19 92 SER A O 1
ATOM 709 N N . ASP A 1 93 ? 7.711 7.575 -0.683 1.00 87.12 93 ASP A N 1
ATOM 710 C CA . ASP A 1 93 ? 6.260 7.749 -0.600 1.00 87.12 93 ASP A CA 1
ATOM 711 C C . ASP A 1 93 ? 5.555 6.447 -0.195 1.00 87.12 93 ASP A C 1
ATOM 713 O O . ASP A 1 93 ? 4.695 6.449 0.688 1.00 87.12 93 ASP A O 1
ATOM 717 N N . MET A 1 94 ? 5.966 5.304 -0.755 1.00 86.69 94 MET A N 1
ATOM 718 C CA . MET A 1 94 ? 5.428 3.996 -0.363 1.00 86.69 94 MET A CA 1
ATOM 719 C C . MET A 1 94 ? 5.748 3.648 1.094 1.00 86.69 94 MET A C 1
ATOM 721 O O . MET A 1 94 ? 4.898 3.107 1.803 1.00 86.69 94 MET A O 1
ATOM 725 N N . ASN A 1 95 ? 6.949 3.981 1.575 1.00 88.88 95 ASN A N 1
ATOM 726 C CA . ASN A 1 95 ? 7.292 3.805 2.985 1.00 88.88 95 ASN A CA 1
ATOM 727 C C . ASN A 1 95 ? 6.435 4.696 3.889 1.00 88.88 95 ASN A C 1
ATOM 729 O O . ASN A 1 95 ? 5.949 4.223 4.914 1.00 88.88 95 ASN A O 1
ATOM 733 N N . ARG A 1 96 ? 6.167 5.944 3.491 1.00 91.69 96 ARG A N 1
ATOM 734 C CA . ARG A 1 96 ? 5.246 6.819 4.223 1.00 91.69 96 ARG A CA 1
ATOM 735 C C . ARG A 1 96 ? 3.834 6.230 4.296 1.00 91.69 96 ARG A C 1
ATOM 737 O O . ARG A 1 96 ? 3.265 6.179 5.382 1.00 91.69 96 ARG A O 1
ATOM 744 N N . LEU A 1 97 ? 3.292 5.731 3.184 1.00 90.75 97 LEU A N 1
ATOM 745 C CA . LEU A 1 97 ? 1.978 5.074 3.177 1.00 90.75 97 LEU A CA 1
ATOM 746 C C . LEU A 1 97 ? 1.945 3.854 4.103 1.00 90.75 97 LEU A C 1
ATOM 748 O O . LEU A 1 97 ? 0.968 3.641 4.818 1.00 90.75 97 LEU A O 1
ATOM 752 N N . ARG A 1 98 ? 3.018 3.056 4.139 1.00 92.94 98 ARG A N 1
ATOM 753 C CA . ARG A 1 98 ? 3.120 1.926 5.071 1.00 92.94 98 ARG A CA 1
ATOM 754 C C . ARG A 1 98 ? 3.073 2.364 6.532 1.00 92.94 98 ARG A C 1
ATOM 756 O O . ARG A 1 98 ? 2.421 1.686 7.323 1.00 92.94 98 ARG A O 1
ATOM 763 N N . GLU A 1 99 ? 3.732 3.463 6.885 1.00 94.12 99 GLU A N 1
ATOM 764 C CA . GLU A 1 99 ? 3.675 4.023 8.242 1.00 94.12 99 GLU A CA 1
ATOM 765 C C . GLU A 1 99 ? 2.265 4.515 8.598 1.00 94.12 99 GLU A C 1
ATOM 767 O O . GLU A 1 99 ? 1.776 4.263 9.703 1.00 94.12 99 GLU A O 1
ATOM 772 N N . GLU A 1 100 ? 1.566 5.144 7.650 1.00 94.75 100 GLU A N 1
ATOM 773 C CA . GLU A 1 100 ? 0.175 5.578 7.828 1.00 94.75 100 GLU A CA 1
ATOM 774 C C . GLU A 1 100 ? -0.771 4.378 8.031 1.00 94.75 100 GLU A C 1
ATOM 776 O O . GLU A 1 100 ? -1.566 4.370 8.974 1.00 94.75 100 GLU A O 1
ATOM 781 N N . LEU A 1 101 ? -0.632 3.315 7.228 1.00 93.75 101 LEU A N 1
ATOM 782 C CA . LEU A 1 101 ? -1.401 2.074 7.393 1.00 93.75 101 LEU A CA 1
ATOM 783 C C . LEU A 1 101 ? -1.085 1.370 8.720 1.00 93.75 101 LEU A C 1
ATOM 785 O O . LEU A 1 101 ? -1.999 0.907 9.401 1.00 93.75 101 LEU A O 1
ATOM 789 N N . SER A 1 102 ? 0.192 1.305 9.104 1.00 96.44 102 SER A N 1
ATOM 790 C CA . SER A 1 102 ? 0.631 0.742 10.387 1.00 96.44 102 SER A CA 1
ATOM 791 C C . SER A 1 102 ? -0.013 1.485 11.562 1.00 96.44 102 SER A C 1
ATOM 793 O O . SER A 1 102 ? -0.621 0.872 12.443 1.00 96.44 102 SER A O 1
ATOM 795 N N . SER A 1 103 ? 0.029 2.819 11.519 1.00 97.12 103 SER A N 1
ATOM 796 C CA . SER A 1 103 ? -0.586 3.688 12.525 1.00 97.12 103 SER A CA 1
ATOM 797 C C . SER A 1 103 ? -2.098 3.481 12.605 1.00 97.12 103 SER A C 1
ATOM 799 O O . SER A 1 103 ? -2.650 3.356 13.699 1.00 97.12 103 SER A O 1
ATOM 801 N N . TYR A 1 104 ? -2.773 3.387 11.457 1.00 95.69 104 TYR A N 1
ATOM 802 C CA . TYR A 1 104 ? -4.205 3.109 11.393 1.00 95.69 104 TYR A CA 1
ATOM 803 C C . TYR A 1 104 ? -4.563 1.753 12.018 1.00 95.69 104 TYR A C 1
ATOM 805 O O . TYR A 1 104 ? -5.490 1.666 12.828 1.00 95.69 104 TYR A O 1
ATOM 813 N N . ILE A 1 105 ? -3.813 0.698 11.682 1.00 96.25 105 ILE A N 1
ATOM 814 C CA . ILE A 1 105 ? -4.006 -0.651 12.232 1.00 96.25 105 ILE A CA 1
ATOM 815 C C . ILE A 1 105 ? -3.852 -0.622 13.752 1.00 96.25 105 ILE A C 1
ATOM 817 O O . ILE A 1 105 ? -4.717 -1.136 14.460 1.00 96.25 105 ILE A O 1
ATOM 821 N N . GLN A 1 106 ? -2.793 0.016 14.255 1.00 95.44 106 GLN A N 1
ATOM 822 C CA . GLN A 1 106 ? -2.529 0.120 15.687 1.00 95.44 106 GLN A CA 1
ATOM 823 C C . GLN A 1 106 ? -3.652 0.863 16.422 1.00 95.44 106 GLN A C 1
ATOM 825 O O . GLN A 1 106 ? -4.149 0.378 17.438 1.00 95.44 106 GLN A O 1
ATOM 830 N N . GLN A 1 107 ? -4.081 2.018 15.909 1.00 95.50 107 GLN A N 1
ATOM 831 C CA . GLN A 1 107 ? -5.144 2.820 16.524 1.00 95.50 107 GLN A CA 1
ATOM 832 C C . GLN A 1 107 ? -6.487 2.085 16.518 1.00 95.50 107 GLN A C 1
ATOM 834 O O . GLN A 1 107 ? -7.203 2.080 17.523 1.00 95.50 107 GLN A O 1
ATOM 839 N N . THR A 1 108 ? -6.819 1.422 15.410 1.00 93.31 108 THR A N 1
ATOM 840 C CA . THR A 1 108 ? -8.071 0.670 15.276 1.00 93.31 108 THR A CA 1
ATOM 841 C C . THR A 1 108 ? -8.075 -0.546 16.200 1.00 93.31 108 THR A C 1
ATOM 843 O O . THR A 1 108 ? -9.057 -0.767 16.910 1.00 93.31 108 THR A O 1
ATOM 846 N N . ALA A 1 109 ? -6.963 -1.287 16.272 1.00 91.94 109 ALA A N 1
ATOM 847 C CA . ALA A 1 109 ? -6.802 -2.410 17.194 1.00 91.94 109 ALA A CA 1
ATOM 848 C C . ALA A 1 109 ? -6.933 -1.963 18.658 1.00 91.94 109 ALA A C 1
ATOM 850 O O . ALA A 1 109 ? -7.756 -2.512 19.388 1.00 91.94 109 ALA A O 1
ATOM 851 N N . ALA A 1 110 ? -6.233 -0.899 19.063 1.00 91.25 110 ALA A N 1
ATOM 852 C CA . ALA A 1 110 ? -6.337 -0.345 20.414 1.00 91.25 110 ALA A CA 1
ATOM 853 C C . ALA A 1 110 ? -7.768 0.132 20.746 1.00 91.25 110 ALA A C 1
ATOM 855 O O . ALA A 1 110 ? -8.269 -0.062 21.860 1.00 91.25 110 ALA A O 1
ATOM 856 N N . SER A 1 111 ? -8.478 0.718 19.773 1.00 91.00 111 SER A N 1
ATOM 857 C CA . SER A 1 111 ? -9.889 1.093 19.939 1.00 91.00 111 SER A CA 1
ATOM 858 C C . SER A 1 111 ? -10.792 -0.131 20.136 1.00 91.00 111 SER A C 1
ATOM 860 O O . SER A 1 111 ? -11.719 -0.089 20.943 1.00 91.00 111 SER A O 1
ATOM 862 N N . MET A 1 112 ? -10.527 -1.238 19.439 1.00 89.00 112 MET A N 1
ATOM 863 C CA . MET A 1 112 ? -11.276 -2.486 19.617 1.00 89.00 112 MET A CA 1
ATOM 864 C C . MET A 1 112 ? -10.985 -3.157 20.962 1.00 89.00 112 MET A C 1
ATOM 866 O O . MET A 1 112 ? -11.917 -3.591 21.636 1.00 89.00 112 MET A O 1
ATOM 870 N N . GLU A 1 113 ? -9.720 -3.213 21.376 1.00 88.19 113 GLU A N 1
ATOM 871 C CA . GLU A 1 113 ? -9.304 -3.793 22.659 1.00 88.19 113 GLU A CA 1
ATOM 872 C C . GLU A 1 113 ? -9.879 -3.018 23.850 1.00 88.19 113 GLU A C 1
ATOM 874 O O . GLU A 1 113 ? -10.381 -3.627 24.794 1.00 88.19 113 GLU A O 1
ATOM 879 N N . SER A 1 114 ? -9.890 -1.682 23.783 1.00 87.88 114 SER A N 1
ATOM 880 C CA . SER A 1 114 ? -10.493 -0.837 24.826 1.00 87.88 114 SER A CA 1
ATOM 881 C C . SER A 1 114 ? -12.010 -1.011 24.930 1.00 87.88 114 SER A C 1
ATOM 883 O O . SER A 1 114 ? -12.552 -1.028 26.034 1.00 87.88 114 SER A O 1
ATOM 885 N N . LYS A 1 115 ? -12.704 -1.198 23.800 1.00 87.00 115 LYS A N 1
ATOM 886 C CA . LYS A 1 115 ? -14.151 -1.476 23.766 1.00 87.00 115 LYS A CA 1
ATOM 887 C C . LYS A 1 115 ? -14.496 -2.909 24.163 1.00 87.00 115 LYS A C 1
ATOM 889 O O . LYS A 1 115 ? -15.629 -3.170 24.559 1.00 87.00 115 LYS A O 1
ATOM 894 N N . ASN A 1 116 ? -13.549 -3.838 24.054 1.00 83.44 116 ASN A N 1
ATOM 895 C CA . ASN A 1 116 ? -13.774 -5.251 24.311 1.00 83.44 116 ASN A CA 1
ATOM 896 C C . ASN A 1 116 ? -12.623 -5.861 25.124 1.00 83.44 116 ASN A C 1
ATOM 898 O O . ASN A 1 116 ? -11.867 -6.708 24.644 1.00 83.44 116 ASN A O 1
ATOM 902 N N . ALA A 1 117 ? -12.533 -5.467 26.400 1.00 75.44 117 ALA A N 1
ATOM 903 C CA . ALA A 1 117 ? -11.514 -5.938 27.347 1.00 75.44 117 ALA A CA 1
ATOM 904 C C . ALA A 1 117 ? -11.496 -7.474 27.541 1.00 75.44 117 ALA A C 1
ATOM 906 O O . ALA A 1 117 ? -10.545 -8.041 28.087 1.00 75.44 117 ALA A O 1
ATOM 907 N N . GLN A 1 118 ? -12.535 -8.183 27.085 1.00 73.69 118 GLN A N 1
ATOM 908 C CA . GLN A 1 118 ? -12.559 -9.646 27.055 1.00 73.69 118 GLN A CA 1
ATOM 909 C C . GLN A 1 118 ? -11.611 -10.244 26.001 1.00 73.69 118 GLN A C 1
ATOM 911 O O . GLN A 1 118 ? -11.093 -11.339 26.220 1.00 73.69 118 GLN A O 1
ATOM 916 N N . LEU A 1 119 ? -11.318 -9.527 24.907 1.00 68.50 119 LEU A N 1
ATOM 917 C CA . LEU A 1 119 ? -10.374 -9.978 23.876 1.00 68.50 119 LEU A CA 1
ATOM 918 C C . LEU A 1 119 ? -8.959 -10.108 24.451 1.00 68.50 119 LEU A C 1
ATOM 920 O O . LEU A 1 119 ? -8.351 -11.170 24.342 1.00 68.50 119 LEU A O 1
ATOM 924 N N . VAL A 1 120 ? -8.488 -9.087 25.173 1.00 66.62 120 VAL A N 1
ATOM 925 C CA . VAL A 1 120 ? -7.159 -9.080 25.814 1.00 66.62 120 VAL A CA 1
ATOM 926 C C . VAL A 1 120 ? -7.065 -9.989 27.046 1.00 66.62 120 VAL A C 1
ATOM 928 O O . VAL A 1 120 ? -6.000 -10.528 27.330 1.00 66.62 120 VAL A O 1
ATOM 931 N N . SER A 1 121 ? -8.172 -10.240 27.756 1.00 62.44 121 SER A N 1
ATOM 932 C CA . SER A 1 121 ? -8.184 -11.112 28.949 1.00 62.44 121 SER A CA 1
ATOM 933 C C . SER A 1 121 ? -8.400 -12.605 28.654 1.00 62.44 121 SER A C 1
ATOM 935 O O . SER A 1 121 ? -8.282 -13.439 29.557 1.00 62.44 121 SER A O 1
ATOM 937 N N . SER A 1 122 ? -8.686 -12.970 27.400 1.00 57.91 122 SER A N 1
ATOM 938 C CA . SER A 1 122 ? -8.830 -14.366 26.965 1.00 57.91 122 SER A CA 1
ATOM 939 C C . SER A 1 122 ? -7.505 -15.036 26.572 1.00 57.91 122 SER A C 1
ATOM 941 O O . SER A 1 122 ? -7.416 -16.262 26.627 1.00 57.91 122 SER A O 1
ATOM 943 N N . ALA A 1 123 ? -6.446 -14.261 26.303 1.00 55.50 123 ALA A N 1
ATOM 944 C CA . ALA A 1 123 ? -5.120 -14.733 25.871 1.00 55.50 123 ALA A CA 1
ATOM 945 C C . ALA A 1 123 ? -4.283 -15.450 26.962 1.00 55.50 123 ALA A C 1
ATOM 947 O O . ALA A 1 123 ? -3.067 -15.572 26.850 1.00 55.50 123 ALA A O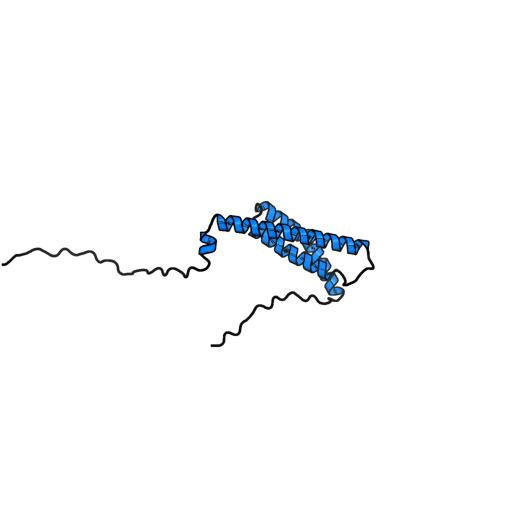 1
ATOM 948 N N . GLY A 1 124 ? -4.925 -15.940 28.024 1.00 54.47 124 GLY A N 1
ATOM 949 C CA . GLY A 1 124 ? -4.261 -16.629 29.134 1.00 54.47 124 GLY A CA 1
ATOM 950 C C . GLY A 1 124 ? -5.190 -17.412 30.059 1.00 54.47 124 GLY A C 1
ATOM 951 O O . GLY A 1 124 ? -4.752 -17.881 31.108 1.00 54.47 124 GLY A O 1
ATOM 952 N N . ARG A 1 125 ? -6.474 -17.576 29.714 1.00 50.84 125 ARG A N 1
ATOM 953 C CA . ARG A 1 125 ? -7.370 -18.430 30.501 1.00 50.84 125 ARG A CA 1
ATOM 954 C C . ARG A 1 125 ? -7.241 -19.865 30.012 1.00 50.84 125 ARG A C 1
ATOM 956 O O . ARG A 1 125 ? -7.714 -20.200 28.930 1.00 50.84 125 ARG A O 1
ATOM 963 N N . SER A 1 126 ? -6.615 -20.710 30.831 1.00 52.19 126 SER A N 1
ATOM 964 C CA . SER A 1 126 ? -6.727 -22.160 30.691 1.00 52.19 126 SER A CA 1
ATOM 965 C C . SER A 1 126 ? -8.212 -22.536 30.568 1.00 52.19 126 SER A C 1
ATOM 967 O O . SER A 1 126 ? -9.046 -21.927 31.253 1.00 52.19 126 SER A O 1
ATOM 969 N N . PRO A 1 127 ? -8.579 -23.485 29.684 1.00 61.97 127 PRO A N 1
ATOM 970 C CA . PRO A 1 127 ? -9.969 -23.885 29.518 1.00 61.97 127 PRO A CA 1
ATOM 971 C C . PRO A 1 127 ? -10.559 -24.216 30.886 1.00 61.97 127 PRO A C 1
ATOM 973 O O . PRO A 1 127 ? -10.023 -25.064 31.606 1.00 61.97 127 PRO A O 1
ATOM 976 N N . LYS A 1 128 ? -11.646 -23.535 31.269 1.00 60.56 128 LYS A N 1
ATOM 977 C CA . LYS A 1 128 ? -12.415 -23.951 32.440 1.00 60.56 128 LYS A CA 1
ATOM 978 C C . LYS A 1 128 ? -12.879 -25.368 32.138 1.00 60.56 128 LYS A C 1
ATOM 980 O O . LYS A 1 128 ? -13.660 -25.564 31.211 1.00 60.56 128 LYS A O 1
ATOM 985 N N . ARG A 1 129 ? -12.349 -26.346 32.876 1.00 54.66 129 ARG A N 1
ATOM 986 C CA . ARG A 1 129 ? -12.855 -27.717 32.845 1.00 54.66 129 ARG A CA 1
ATOM 98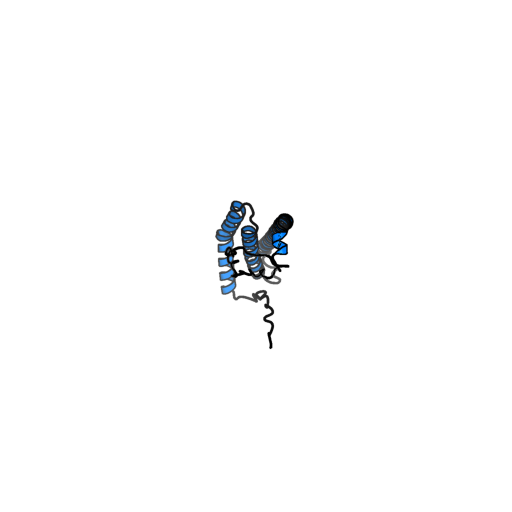7 C C . ARG A 1 129 ? -14.364 -27.629 33.044 1.00 54.66 129 ARG A C 1
ATOM 989 O O . ARG A 1 129 ? -14.814 -27.171 34.091 1.00 54.66 129 ARG A O 1
ATOM 996 N N . VAL A 1 130 ? -15.128 -28.025 32.031 1.00 53.41 130 VAL A N 1
ATOM 997 C CA . VAL A 1 130 ? -16.523 -28.392 32.237 1.00 53.41 130 VAL A CA 1
ATOM 998 C C . VAL A 1 130 ? -16.450 -29.667 33.063 1.00 53.41 130 VAL A C 1
ATOM 1000 O O . VAL A 1 130 ? -16.102 -30.725 32.547 1.00 53.41 130 VAL A O 1
ATOM 1003 N N . ILE A 1 131 ? -16.659 -29.549 34.372 1.00 52.75 131 ILE A N 1
ATOM 1004 C CA . ILE A 1 131 ? -16.971 -30.713 35.193 1.00 52.75 131 ILE A CA 1
ATOM 1005 C C . ILE A 1 131 ? -18.413 -31.047 34.818 1.00 52.75 131 ILE A C 1
ATOM 1007 O O . ILE A 1 131 ? -19.342 -30.372 35.256 1.00 52.75 131 ILE A O 1
ATOM 1011 N N . VAL A 1 132 ? -18.579 -32.010 33.914 1.00 50.84 132 VAL A N 1
ATOM 1012 C CA . VAL A 1 13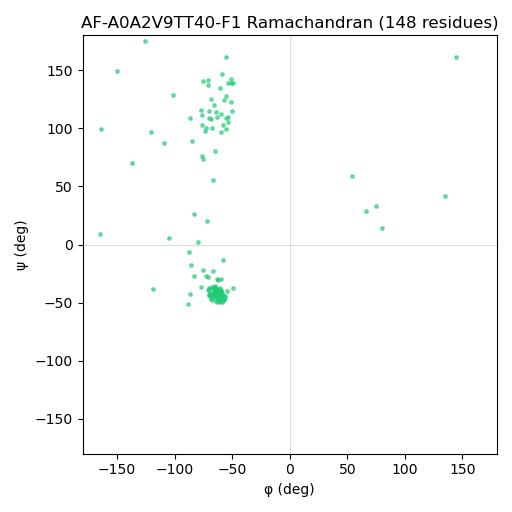2 ? -19.851 -32.712 33.756 1.00 50.84 132 VAL A CA 1
ATOM 1013 C C . VAL A 1 132 ? -19.945 -33.615 34.979 1.00 50.84 132 VAL A C 1
ATOM 1015 O O . VAL A 1 132 ? -19.233 -34.613 35.068 1.00 50.84 132 VAL A O 1
ATOM 1018 N N . ASP A 1 133 ? -20.715 -33.188 35.975 1.00 47.16 133 ASP A N 1
ATOM 1019 C CA . ASP A 1 133 ? -21.101 -34.055 37.083 1.00 47.16 133 ASP A CA 1
ATOM 1020 C C . ASP A 1 133 ? -22.199 -34.989 36.561 1.00 47.16 133 ASP A C 1
ATOM 1022 O O . ASP A 1 133 ? -23.336 -34.572 36.347 1.00 47.16 133 ASP A O 1
ATOM 1026 N N . ASP A 1 134 ? -21.814 -36.231 36.275 1.00 52.62 134 ASP A N 1
ATOM 1027 C CA . ASP A 1 134 ? -22.693 -37.316 35.824 1.00 52.62 134 ASP A CA 1
ATOM 1028 C C . ASP A 1 134 ? -23.393 -38.016 37.008 1.00 52.62 134 ASP A C 1
ATOM 1030 O O . ASP A 1 134 ? -23.751 -39.191 36.927 1.00 52.62 134 ASP A O 1
ATOM 1034 N N . ASN A 1 135 ? -23.590 -37.326 38.139 1.00 46.44 135 ASN A N 1
ATOM 1035 C CA . ASN A 1 135 ? -24.357 -37.854 39.262 1.00 46.44 135 ASN A CA 1
ATOM 1036 C C . ASN A 1 135 ? -25.697 -37.122 39.403 1.00 46.44 135 ASN A C 1
ATOM 1038 O O . ASN A 1 135 ? -25.862 -36.130 40.115 1.00 46.44 135 ASN A O 1
ATOM 1042 N N . ILE A 1 136 ? -26.680 -37.644 38.673 1.00 44.34 136 ILE A N 1
ATOM 1043 C CA . ILE A 1 136 ? -28.094 -37.288 38.788 1.00 44.34 136 ILE A CA 1
ATOM 1044 C C . ILE A 1 136 ? -28.522 -37.508 40.252 1.00 44.34 136 ILE A C 1
ATOM 1046 O O . ILE A 1 136 ? -28.342 -38.613 40.764 1.00 44.34 136 ILE A O 1
ATOM 1050 N N . PRO A 1 137 ? -29.145 -36.535 40.944 1.00 44.97 137 PRO A N 1
ATOM 1051 C CA . PRO A 1 137 ? -29.740 -36.810 42.243 1.00 44.97 137 PRO A CA 1
ATOM 1052 C C . PRO A 1 137 ? -30.942 -37.738 42.031 1.00 44.97 137 PRO A C 1
ATOM 1054 O O . PRO A 1 137 ? -31.976 -37.313 41.502 1.00 44.97 137 PRO A O 1
ATOM 1057 N N . GLU A 1 138 ? -30.829 -39.011 42.415 1.00 51.34 138 GLU A N 1
ATOM 1058 C CA . GLU A 1 138 ? -31.994 -39.893 42.485 1.00 51.34 138 GLU A CA 1
ATOM 1059 C C . GLU A 1 138 ? -33.038 -39.274 43.429 1.00 51.34 138 GLU A C 1
ATOM 1061 O O . GLU A 1 138 ? -32.764 -38.932 44.582 1.00 51.34 138 GLU A O 1
ATOM 1066 N N . LYS A 1 139 ? -34.256 -39.089 42.907 1.00 50.62 139 LYS A N 1
ATOM 1067 C CA . LYS A 1 139 ? -35.406 -38.560 43.653 1.00 50.62 139 LYS A CA 1
ATOM 1068 C C . LYS A 1 139 ? -35.646 -39.373 44.935 1.00 50.62 139 LYS A C 1
ATOM 1070 O O . LYS A 1 139 ? -35.650 -40.604 44.879 1.00 50.62 139 LYS A O 1
ATOM 1075 N N . PRO A 1 140 ? -35.966 -38.726 46.072 1.00 46.78 140 PRO A N 1
ATOM 1076 C CA . PRO A 1 140 ? -36.242 -39.449 47.304 1.00 46.78 140 PRO A CA 1
ATOM 1077 C C . PRO A 1 140 ? -37.549 -40.244 47.18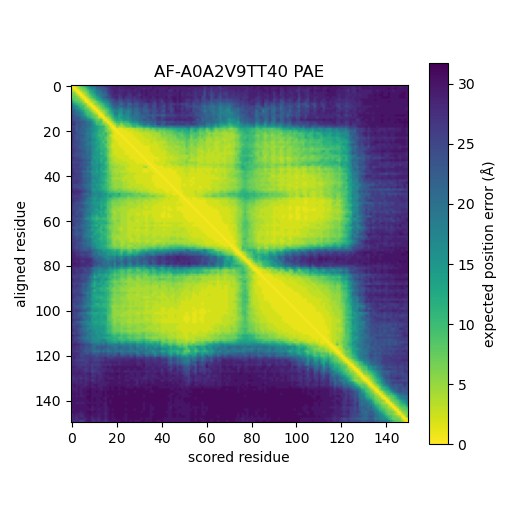5 1.00 46.78 140 PRO A C 1
ATOM 1079 O O . PRO A 1 140 ? -38.614 -39.703 46.884 1.00 46.78 140 PRO A O 1
ATOM 1082 N N . SER A 1 141 ? -37.457 -41.548 47.445 1.00 54.09 141 SER A N 1
ATOM 1083 C CA . SER A 1 141 ? -38.602 -42.458 47.547 1.00 54.09 141 SER A CA 1
ATOM 1084 C C . SER A 1 141 ? -39.339 -42.254 48.881 1.00 54.09 141 SER A C 1
ATOM 1086 O O . SER A 1 141 ? -38.681 -42.110 49.915 1.00 54.09 141 SER A O 1
ATOM 1088 N N . PRO A 1 142 ? -40.684 -42.295 48.927 1.00 52.09 142 PRO A N 1
ATOM 1089 C CA . PRO A 1 142 ? -41.423 -42.068 50.162 1.00 52.09 142 PRO A CA 1
ATOM 1090 C C . PRO A 1 142 ? -41.366 -43.319 51.044 1.00 52.09 142 PRO A C 1
ATOM 1092 O O . PRO A 1 142 ? -41.907 -44.367 50.683 1.00 52.09 142 PRO A O 1
ATOM 1095 N N . ARG A 1 143 ? -40.743 -43.225 52.229 1.00 51.88 143 ARG A N 1
ATOM 1096 C CA . ARG A 1 143 ? -40.815 -44.297 53.234 1.00 51.88 143 ARG A CA 1
ATOM 1097 C C . ARG A 1 143 ? -41.807 -43.984 54.351 1.00 51.88 143 ARG A C 1
ATOM 1099 O O . ARG A 1 143 ? -41.822 -42.912 54.947 1.00 51.88 143 ARG A O 1
ATOM 1106 N N . LYS A 1 144 ? -42.662 -44.988 54.552 1.00 50.16 144 LYS A N 1
ATOM 1107 C CA . LYS A 1 144 ? -43.837 -45.093 55.421 1.00 50.16 144 LYS A CA 1
ATOM 1108 C C . LYS A 1 144 ? -43.572 -44.683 56.874 1.00 50.16 144 LYS A C 1
ATOM 1110 O O . LYS A 1 144 ? -42.558 -45.046 57.459 1.00 50.16 144 LYS A O 1
ATOM 1115 N N . ARG A 1 145 ? -44.564 -44.019 57.475 1.00 49.09 145 ARG A N 1
ATOM 1116 C CA . ARG A 1 145 ? -44.657 -43.775 58.923 1.00 49.09 145 ARG A CA 1
ATOM 1117 C C . ARG A 1 145 ? -44.965 -45.059 59.703 1.00 49.09 145 ARG A C 1
ATOM 1119 O O . ARG A 1 145 ? -45.867 -45.785 59.287 1.00 49.09 145 ARG A O 1
ATOM 1126 N N . ARG A 1 146 ? -44.333 -45.196 60.884 1.00 39.91 146 ARG A N 1
ATOM 1127 C CA . ARG A 1 146 ? -44.887 -45.510 62.238 1.00 39.91 146 ARG A CA 1
ATOM 1128 C C . ARG A 1 146 ? -43.930 -46.397 63.066 1.00 39.91 146 ARG A C 1
ATOM 1130 O O . ARG A 1 146 ? -43.190 -47.154 62.451 1.00 39.91 146 ARG A O 1
ATOM 1137 N N . 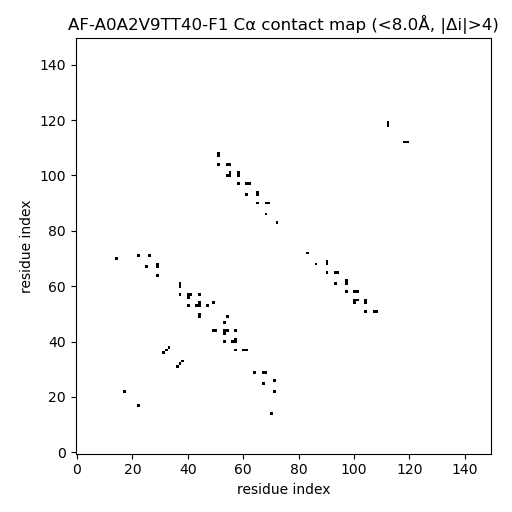PRO A 1 147 ? -44.067 -46.470 64.409 1.00 43.75 147 PRO A N 1
ATOM 1138 C CA . PRO A 1 147 ? -44.608 -45.507 65.377 1.00 43.75 147 PRO A CA 1
ATOM 1139 C C . PRO A 1 147 ? -43.608 -45.195 66.519 1.00 43.75 147 PRO A C 1
ATOM 1141 O O . PRO A 1 147 ? -42.533 -45.776 66.613 1.00 43.75 147 PRO A O 1
ATOM 1144 N N . SER A 1 148 ? -43.992 -44.251 67.373 1.00 45.91 148 SER A N 1
ATOM 1145 C CA . SER A 1 148 ? -43.319 -43.824 68.602 1.00 45.91 148 SER A CA 1
ATOM 1146 C C . SER A 1 148 ? -43.148 -44.961 69.615 1.00 45.91 148 SER A C 1
ATOM 1148 O O . SER A 1 148 ? -44.075 -45.754 69.775 1.00 45.91 148 SER A O 1
ATOM 1150 N N . ASN A 1 149 ? -42.059 -44.953 70.390 1.00 42.19 149 ASN A N 1
ATOM 1151 C CA . ASN A 1 149 ? -42.135 -45.363 71.791 1.00 42.19 149 ASN A CA 1
ATOM 1152 C C . ASN A 1 149 ? -41.093 -44.639 72.656 1.00 42.19 149 ASN A C 1
ATOM 1154 O O . ASN A 1 149 ? -40.049 -44.241 72.142 1.00 42.19 149 ASN A O 1
ATOM 1158 N N . GLN A 1 150 ? -41.490 -44.439 73.917 1.00 37.75 150 GLN A N 1
ATOM 1159 C CA . GLN A 1 150 ? -40.779 -43.829 75.049 1.00 37.75 150 GLN A CA 1
ATOM 1160 C C . GLN A 1 150 ? -39.342 -44.311 75.242 1.00 37.75 150 GLN A C 1
ATOM 1162 O O . GLN A 1 150 ? -39.090 -45.512 74.998 1.00 37.75 150 GLN A O 1
#

Foldseek 3Di:
DDDDDPPPPPCPPPLPDDDPVVLVVLVVVLVCCVVPVLVVLVVVCVVVVNPLVSLVVNLVVLVVSLVSLVSNQDVPPPDPPPVSVVSVVVSVVSVVVSVVSVVSSVVVVVVVCVVCVVVVVVPDDDPPPPPPPPDDPDDDDDDDDDDDDD